Protein AF-A0A0F9FGI3-F1 (afdb_monomer_lite)

Radius of gyration: 14.67 Å; chains: 1; bounding box: 50×25×39 Å

Foldseek 3Di:
DDPPPPPFPPDDAFAKWKFFQDFDPDADPPPRDRQRPPPPRDIFIKGFHAKDQWFQRPPPRDIDGHPAIWTWIATPPPRDIGIGGSVRTHHPPDPPPDDD

Sequence (100 aa):
MIIPEDLIPTIEIGKKYLWKSSPIELLCPTCRVNEGNSMGDFTFECIVLSPTKDFICNSCNVKRSSPEGWYNVRALDNGELGSVPYTQLEPLSKEIEEEI

Structure (mmCIF, N/CA/C/O backbone):
data_AF-A0A0F9FGI3-F1
#
_entry.id   AF-A0A0F9FGI3-F1
#
loop_
_atom_site.group_PDB
_atom_site.id
_atom_site.type_symbol
_atom_site.label_atom_id
_atom_site.label_alt_id
_atom_site.label_comp_id
_atom_site.label_asym_id
_atom_site.label_entity_id
_atom_site.label_seq_id
_atom_site.pdbx_PDB_ins_code
_atom_site.Cartn_x
_atom_site.Cartn_y
_atom_site.Cartn_z
_atom_site.occupancy
_atom_site.B_iso_or_equiv
_atom_site.auth_seq_id
_atom_site.auth_comp_id
_atom_site.auth_asym_id
_atom_site.auth_atom_id
_atom_site.pdbx_PDB_model_num
ATOM 1 N N . MET A 1 1 ? 24.242 2.057 9.628 1.00 36.09 1 MET A N 1
ATOM 2 C CA . MET A 1 1 ? 23.510 3.211 9.067 1.00 36.09 1 MET A CA 1
ATOM 3 C C . MET A 1 1 ? 22.048 2.987 9.375 1.00 36.09 1 MET A C 1
ATOM 5 O O . MET A 1 1 ? 21.505 1.989 8.924 1.00 36.09 1 MET A O 1
ATOM 9 N N . ILE A 1 2 ? 21.477 3.824 10.235 1.00 38.78 2 ILE A N 1
ATOM 10 C CA . ILE A 1 2 ? 20.065 3.772 10.612 1.00 38.78 2 ILE A CA 1
ATOM 11 C C . ILE A 1 2 ? 19.343 4.570 9.529 1.00 38.78 2 ILE A C 1
ATOM 13 O O . ILE A 1 2 ? 19.611 5.758 9.371 1.00 38.78 2 ILE A O 1
ATOM 17 N N . ILE A 1 3 ? 18.534 3.899 8.712 1.00 43.16 3 ILE A N 1
ATOM 18 C CA . ILE A 1 3 ? 17.593 4.591 7.830 1.00 43.16 3 ILE A CA 1
ATOM 19 C C . ILE A 1 3 ? 16.598 5.263 8.786 1.00 43.16 3 ILE A C 1
ATOM 21 O O . ILE A 1 3 ? 16.058 4.540 9.624 1.00 43.16 3 ILE A O 1
ATOM 25 N N . PRO A 1 4 ? 16.415 6.595 8.758 1.00 41.25 4 PRO A N 1
ATOM 26 C CA . PRO A 1 4 ? 15.460 7.247 9.646 1.00 41.25 4 PRO A CA 1
ATOM 27 C C . PRO A 1 4 ? 14.084 6.599 9.459 1.00 41.25 4 PRO A C 1
ATOM 29 O O . PRO A 1 4 ? 13.615 6.458 8.331 1.00 41.25 4 PRO A O 1
ATOM 32 N N . GLU A 1 5 ? 13.476 6.168 10.565 1.00 51.66 5 GLU A N 1
ATOM 33 C CA . GLU A 1 5 ? 12.180 5.470 10.611 1.00 51.66 5 GLU A CA 1
ATOM 34 C C . GLU A 1 5 ? 10.992 6.357 10.171 1.00 51.66 5 GLU A C 1
ATOM 36 O O . GLU A 1 5 ? 9.879 5.863 10.039 1.00 51.66 5 GLU A O 1
ATOM 41 N N . ASP A 1 6 ? 11.232 7.634 9.851 1.00 52.91 6 ASP A N 1
ATOM 42 C CA . ASP A 1 6 ? 10.220 8.656 9.548 1.00 52.91 6 ASP A CA 1
ATOM 43 C C . ASP A 1 6 ? 10.206 9.092 8.068 1.00 52.91 6 ASP A C 1
ATOM 45 O O . ASP A 1 6 ? 10.390 10.264 7.740 1.00 52.91 6 ASP A O 1
ATOM 49 N N . LEU A 1 7 ? 9.994 8.160 7.137 1.00 46.91 7 LEU A N 1
ATOM 50 C CA . LEU A 1 7 ? 9.638 8.503 5.742 1.00 46.91 7 LEU A CA 1
ATOM 51 C C . LEU A 1 7 ? 8.183 8.176 5.390 1.00 46.91 7 LEU A C 1
ATOM 53 O O . LEU A 1 7 ? 7.691 8.605 4.347 1.00 46.91 7 LEU A O 1
ATOM 57 N N . ILE A 1 8 ? 7.490 7.443 6.260 1.00 51.94 8 ILE A N 1
ATOM 58 C CA . ILE A 1 8 ? 6.118 6.993 6.050 1.00 51.94 8 ILE A CA 1
ATOM 59 C C . ILE A 1 8 ? 5.300 7.492 7.248 1.00 51.94 8 ILE A C 1
ATOM 61 O O . ILE A 1 8 ? 5.666 7.164 8.376 1.00 51.94 8 ILE A O 1
ATOM 65 N N . PRO A 1 9 ? 4.224 8.281 7.060 1.00 60.09 9 PRO A N 1
ATOM 66 C CA . PRO A 1 9 ? 3.317 8.603 8.155 1.00 60.09 9 PRO A CA 1
ATOM 67 C C . PRO A 1 9 ? 2.818 7.306 8.794 1.00 60.09 9 PRO A C 1
ATOM 69 O O . PRO A 1 9 ? 2.537 6.341 8.086 1.00 60.09 9 PRO A O 1
ATOM 72 N N . THR A 1 10 ? 2.709 7.264 10.121 1.00 65.94 10 THR A N 1
ATOM 73 C CA . THR A 1 10 ? 2.223 6.074 10.829 1.00 65.94 10 THR A CA 1
ATOM 74 C C . THR A 1 10 ? 0.774 5.791 10.433 1.00 65.94 10 THR A C 1
ATOM 76 O O . THR A 1 10 ? -0.163 6.365 10.981 1.00 65.94 10 THR A O 1
ATOM 79 N N . ILE A 1 11 ? 0.592 4.916 9.446 1.00 74.75 11 ILE A N 1
ATOM 80 C CA . ILE A 1 11 ? -0.711 4.395 9.042 1.00 74.75 11 ILE A CA 1
ATOM 81 C C . ILE A 1 11 ? -1.118 3.308 10.039 1.00 74.75 11 ILE A C 1
ATOM 83 O O . ILE A 1 11 ? -0.352 2.385 10.327 1.00 74.75 11 ILE A O 1
ATOM 87 N N . GLU A 1 12 ? -2.334 3.409 10.564 1.00 81.56 12 GLU A N 1
ATOM 88 C CA . GLU A 1 12 ? -2.885 2.444 11.505 1.00 81.56 12 GLU A CA 1
ATOM 89 C C . GLU A 1 12 ? -3.361 1.186 10.768 1.00 81.56 12 GLU A C 1
ATOM 91 O O . GLU A 1 12 ? -4.277 1.213 9.942 1.00 81.56 12 GLU A O 1
ATOM 96 N N . ILE A 1 13 ? -2.757 0.046 11.099 1.00 85.38 13 ILE A N 1
ATOM 97 C CA . ILE A 1 13 ? -3.190 -1.256 10.588 1.00 85.38 13 ILE A CA 1
ATOM 98 C C . ILE A 1 13 ? -4.603 -1.567 11.105 1.00 85.38 13 ILE A C 1
ATOM 100 O O . ILE A 1 13 ? -4.902 -1.421 12.288 1.00 85.38 13 ILE A O 1
ATOM 104 N N . GLY A 1 14 ? -5.471 -2.036 10.213 1.00 84.25 14 GLY A N 1
ATOM 105 C CA . GLY A 1 14 ? -6.864 -2.382 10.484 1.00 84.25 14 GLY A CA 1
ATOM 106 C C . GLY A 1 14 ? -7.841 -1.215 10.336 1.00 84.25 14 GLY A C 1
ATOM 107 O O . GLY A 1 14 ? -9.049 -1.438 10.427 1.00 84.25 14 GLY A O 1
ATOM 108 N N . LYS A 1 15 ? -7.362 0.009 10.079 1.00 87.25 15 LYS A N 1
ATOM 109 C CA . LYS A 1 15 ? -8.218 1.176 9.824 1.00 87.25 15 LYS A CA 1
ATOM 110 C C . LYS A 1 15 ? -8.568 1.319 8.346 1.00 87.25 15 LYS A C 1
ATOM 112 O O . LYS A 1 15 ? -7.880 0.794 7.468 1.00 87.25 15 LYS A O 1
ATOM 117 N N . LYS A 1 16 ? -9.673 2.029 8.103 1.00 89.81 16 LYS A N 1
ATOM 118 C CA . LYS A 1 16 ? -10.148 2.376 6.766 1.00 89.81 16 LYS A CA 1
ATOM 119 C C . LYS A 1 16 ? -9.432 3.627 6.260 1.00 89.81 16 LYS A C 1
ATOM 121 O O . LYS A 1 16 ? -9.294 4.602 6.995 1.00 89.81 16 LYS A O 1
ATOM 126 N N . TYR A 1 17 ? -9.038 3.594 5.000 1.00 89.88 17 TYR A N 1
ATOM 127 C CA . TYR A 1 17 ? -8.389 4.681 4.282 1.00 89.88 17 TYR A CA 1
ATOM 128 C C . TYR A 1 17 ? -9.005 4.810 2.894 1.00 89.88 17 TYR A C 1
ATOM 130 O O . TYR A 1 17 ? -9.532 3.841 2.343 1.00 89.88 17 TYR A O 1
ATOM 138 N N . LEU A 1 18 ? -8.904 6.001 2.321 1.00 89.62 18 LEU A N 1
ATOM 139 C CA . LEU A 1 18 ? -9.197 6.236 0.921 1.00 89.62 18 LEU A CA 1
ATOM 140 C C . LEU A 1 18 ? -7.893 6.099 0.148 1.00 89.62 18 LEU A C 1
ATOM 142 O O . LEU A 1 18 ? -6.958 6.871 0.354 1.00 89.62 18 LEU A O 1
ATOM 146 N N . TRP A 1 19 ? -7.826 5.118 -0.741 1.00 88.31 19 TRP A N 1
ATOM 147 C CA . TRP A 1 19 ? -6.771 5.091 -1.732 1.00 88.31 19 TRP A CA 1
ATOM 148 C C . TRP A 1 19 ? -7.151 6.015 -2.885 1.00 88.31 19 TRP A C 1
ATOM 150 O O . TRP A 1 19 ? -8.253 5.910 -3.431 1.00 88.31 19 TRP A O 1
ATOM 160 N N . LYS A 1 20 ? -6.239 6.910 -3.261 1.00 84.94 20 LYS A N 1
ATOM 161 C CA . LYS A 1 20 ? -6.364 7.746 -4.453 1.00 84.94 20 LYS A CA 1
ATOM 162 C C . LYS A 1 20 ? -5.230 7.443 -5.411 1.00 84.94 20 LYS A C 1
ATOM 164 O O . LYS A 1 20 ? -4.061 7.648 -5.082 1.00 84.94 20 LYS A O 1
ATOM 169 N N . SER A 1 21 ? -5.576 6.986 -6.608 1.00 81.00 21 SER A N 1
ATOM 170 C CA . SER A 1 21 ? -4.594 6.815 -7.666 1.00 81.00 21 SER A CA 1
ATOM 171 C C . SER A 1 21 ? -3.955 8.165 -7.988 1.00 81.00 21 SER A C 1
ATOM 173 O O . SER A 1 21 ? -4.633 9.178 -8.136 1.00 81.00 21 SER A O 1
ATOM 175 N N . SER A 1 22 ? -2.631 8.181 -8.056 1.00 74.38 22 SER A N 1
ATOM 176 C CA . SER A 1 22 ? -1.850 9.343 -8.461 1.00 74.38 22 SER A CA 1
ATOM 177 C C . SER A 1 22 ? -0.618 8.852 -9.214 1.00 74.38 22 SER A C 1
ATOM 179 O O . SER A 1 22 ? -0.024 7.862 -8.781 1.00 74.38 22 SER A O 1
ATOM 181 N N . PRO A 1 23 ? -0.192 9.506 -10.306 1.00 69.94 23 PRO A N 1
ATOM 182 C CA . PRO A 1 23 ? 1.005 9.105 -11.027 1.00 69.94 23 PRO A CA 1
ATOM 183 C C . PRO A 1 23 ? 2.217 8.996 -10.092 1.00 69.94 23 PRO A C 1
ATOM 185 O O . PRO A 1 23 ? 2.688 9.993 -9.551 1.00 69.94 23 PRO A O 1
ATOM 188 N N . ILE A 1 24 ? 2.744 7.782 -9.930 1.00 71.62 24 ILE A N 1
ATOM 189 C CA . ILE A 1 24 ? 4.081 7.555 -9.371 1.00 71.62 24 ILE A CA 1
ATOM 190 C C . ILE A 1 24 ? 5.048 7.213 -10.500 1.00 71.62 24 ILE A C 1
ATOM 192 O O . ILE A 1 24 ? 4.683 6.573 -11.486 1.00 71.62 24 ILE A O 1
ATOM 196 N N . GLU A 1 25 ? 6.303 7.628 -10.371 1.00 72.94 25 GLU A N 1
ATOM 197 C CA . GLU A 1 25 ? 7.360 7.292 -11.330 1.00 72.94 25 GLU A CA 1
ATOM 198 C C . GLU A 1 25 ? 7.948 5.899 -11.038 1.00 72.94 25 GLU A C 1
ATOM 200 O O . GLU A 1 25 ? 9.162 5.718 -10.959 1.00 72.94 25 GLU A O 1
ATOM 205 N N . LEU A 1 26 ? 7.085 4.888 -10.870 1.00 77.00 26 LEU A N 1
ATOM 206 C CA . LEU A 1 26 ? 7.504 3.505 -10.646 1.00 77.00 26 LEU A CA 1
ATOM 207 C C . LEU A 1 26 ? 7.239 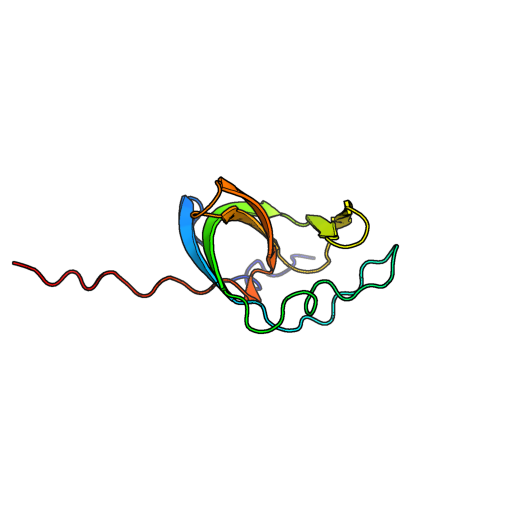2.651 -11.882 1.00 77.00 26 LEU A C 1
ATOM 209 O O . LEU A 1 26 ? 6.104 2.287 -12.196 1.00 77.00 26 LEU A O 1
ATOM 213 N N . LEU A 1 27 ? 8.320 2.286 -12.566 1.00 78.75 27 LEU A N 1
ATOM 214 C CA . LEU A 1 27 ? 8.274 1.339 -13.672 1.00 78.75 27 LEU A CA 1
ATOM 215 C C . LEU A 1 27 ? 8.459 -0.084 -13.151 1.00 78.75 27 LEU A C 1
ATOM 217 O O . LEU A 1 27 ? 9.435 -0.386 -12.460 1.00 78.75 27 LEU A O 1
ATOM 221 N N . CYS A 1 28 ? 7.575 -0.994 -13.556 1.00 80.88 28 CYS A N 1
ATOM 222 C CA . CYS A 1 28 ? 7.798 -2.414 -13.345 1.00 80.88 28 CYS A CA 1
ATOM 223 C C . CYS A 1 28 ? 9.110 -2.824 -14.041 1.00 80.88 28 CYS A C 1
ATOM 225 O O . CYS A 1 28 ? 9.230 -2.680 -15.260 1.00 80.88 28 CYS A O 1
ATOM 227 N N . PRO A 1 29 ? 10.091 -3.414 -13.337 1.00 82.00 29 PRO A N 1
ATOM 228 C CA . PRO A 1 29 ? 11.383 -3.759 -13.935 1.00 82.00 29 PRO A CA 1
ATOM 229 C C . PRO A 1 29 ? 11.285 -4.862 -15.003 1.00 82.00 29 PRO A C 1
ATOM 231 O O . PRO A 1 29 ? 12.259 -5.148 -15.692 1.00 82.00 29 PRO A O 1
ATOM 234 N N . THR A 1 30 ? 10.127 -5.517 -15.131 1.00 85.31 30 THR A N 1
ATOM 235 C CA . THR A 1 30 ? 9.899 -6.631 -16.064 1.00 85.31 30 THR A CA 1
ATOM 236 C C . THR A 1 30 ? 9.210 -6.188 -17.341 1.00 85.31 30 THR A C 1
ATOM 238 O O . THR A 1 30 ? 9.768 -6.365 -18.417 1.00 85.31 30 THR A O 1
ATOM 241 N N . CYS A 1 31 ? 8.014 -5.609 -17.238 1.00 85.50 31 CYS A N 1
ATOM 242 C CA . CYS A 1 31 ? 7.251 -5.172 -18.408 1.00 85.50 31 CYS A CA 1
ATOM 243 C C . CYS A 1 31 ? 7.435 -3.683 -18.726 1.00 85.50 31 CYS A C 1
ATOM 245 O O . CYS A 1 31 ? 6.931 -3.226 -19.746 1.00 85.50 31 CYS A O 1
ATOM 247 N N . ARG A 1 32 ? 8.156 -2.931 -17.880 1.00 83.56 32 ARG A N 1
ATOM 248 C CA . ARG A 1 32 ? 8.385 -1.478 -17.994 1.00 83.56 32 ARG A CA 1
ATOM 249 C C . ARG A 1 32 ? 7.109 -0.632 -18.005 1.00 83.56 32 ARG A C 1
ATOM 251 O O . ARG A 1 32 ? 7.171 0.545 -18.342 1.00 83.56 32 ARG A O 1
ATOM 258 N N . VAL A 1 33 ? 5.975 -1.213 -17.613 1.00 82.56 33 VAL A N 1
ATOM 259 C CA . VAL A 1 33 ? 4.722 -0.479 -17.415 1.00 82.56 33 VAL A CA 1
ATOM 260 C C . VAL A 1 33 ? 4.840 0.386 -16.166 1.00 82.56 33 VAL A C 1
ATOM 262 O O . VAL A 1 33 ? 5.455 -0.021 -15.180 1.00 82.56 33 VAL A O 1
ATOM 265 N N . ASN A 1 34 ? 4.286 1.595 -16.242 1.00 75.44 34 ASN A N 1
ATOM 266 C CA . ASN A 1 34 ? 4.186 2.488 -15.101 1.00 75.44 34 ASN A CA 1
ATOM 267 C C . ASN A 1 34 ? 3.015 2.044 -14.212 1.00 75.44 34 ASN A C 1
ATOM 269 O O . ASN A 1 34 ? 1.853 2.126 -14.613 1.00 75.44 34 ASN A O 1
ATOM 273 N N . GLU A 1 35 ? 3.334 1.592 -13.005 1.00 71.12 35 GLU A N 1
ATOM 274 C CA . GLU A 1 35 ? 2.354 1.083 -12.042 1.00 71.12 35 GLU A CA 1
ATOM 275 C C . GLU A 1 35 ? 1.592 2.196 -11.319 1.00 71.12 35 GLU A C 1
ATOM 277 O O . GLU A 1 35 ? 0.536 1.948 -10.749 1.00 71.12 35 GLU A O 1
ATOM 282 N N . GLY A 1 36 ? 2.080 3.432 -11.394 1.00 57.88 36 GLY A N 1
ATOM 283 C CA . GLY A 1 36 ? 1.425 4.601 -10.827 1.00 57.88 36 GLY A CA 1
ATOM 284 C C . GLY A 1 36 ? 0.355 5.245 -11.684 1.00 57.88 36 GLY A C 1
ATOM 285 O O . GLY A 1 36 ? -0.360 6.104 -11.192 1.00 57.88 36 GLY A O 1
ATOM 286 N N . ASN A 1 37 ? 0.261 4.883 -12.962 1.00 52.28 37 ASN A N 1
ATOM 287 C CA . ASN A 1 37 ? -0.540 5.628 -13.939 1.00 52.28 37 ASN A CA 1
ATOM 288 C C . ASN A 1 37 ? -1.571 4.750 -14.664 1.00 52.28 37 ASN A C 1
ATOM 290 O O . ASN A 1 37 ? -2.104 5.126 -15.704 1.00 52.28 37 ASN A O 1
ATOM 294 N N . SER A 1 38 ? -1.824 3.538 -14.170 1.00 53.31 38 SER A N 1
ATOM 295 C CA . SER A 1 38 ? -2.651 2.578 -14.902 1.00 53.31 38 SER A CA 1
ATOM 296 C C . SER A 1 38 ? -4.160 2.822 -14.772 1.00 5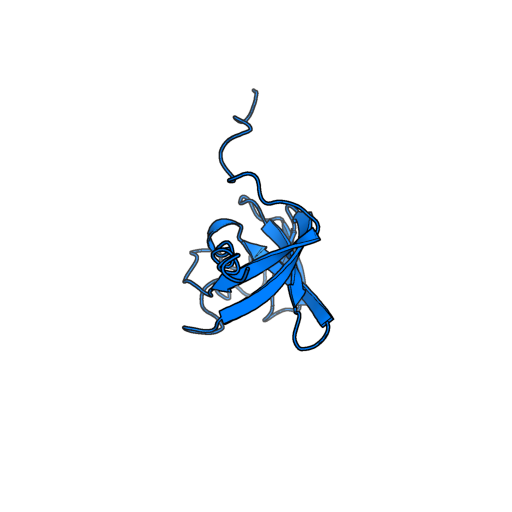3.31 38 SER A C 1
ATOM 298 O O . SER A 1 38 ? -4.902 2.260 -15.574 1.00 53.31 38 SER A O 1
ATOM 300 N N . MET A 1 39 ? -4.632 3.669 -13.839 1.00 56.62 39 MET A N 1
ATOM 301 C CA . MET A 1 39 ? -6.076 3.826 -13.570 1.00 56.62 39 MET A CA 1
ATOM 302 C C . MET A 1 39 ? -6.645 5.263 -13.534 1.00 56.62 39 MET A C 1
ATOM 304 O O . MET A 1 39 ? -7.820 5.421 -13.217 1.00 56.62 39 MET A O 1
ATOM 308 N N . GLY A 1 40 ? -5.903 6.307 -13.926 1.00 62.62 40 GLY A N 1
ATOM 309 C CA . GLY A 1 40 ? -6.441 7.685 -13.948 1.00 62.62 40 GLY A CA 1
ATOM 310 C C . GLY A 1 40 ? -6.884 8.186 -12.562 1.00 62.62 40 GLY A C 1
ATOM 311 O O . GLY A 1 40 ? -6.298 7.779 -11.568 1.00 62.62 40 GLY A O 1
ATOM 312 N N . ASP A 1 41 ? -7.923 9.030 -12.478 1.00 67.25 41 ASP A N 1
ATOM 313 C CA . ASP A 1 41 ? -8.476 9.577 -11.215 1.00 67.25 41 ASP A CA 1
ATOM 314 C C . ASP A 1 41 ? -9.329 8.552 -10.427 1.00 67.25 41 ASP A C 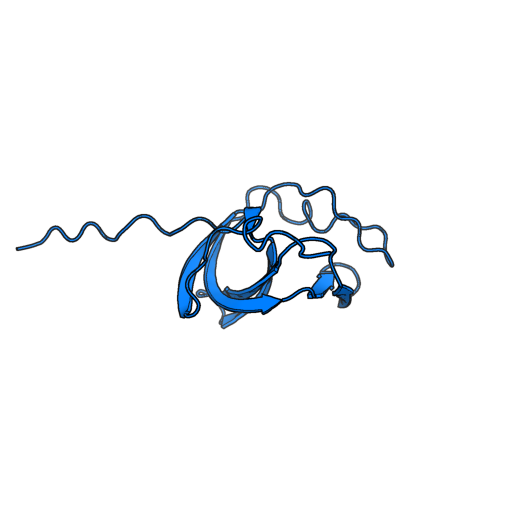1
ATOM 316 O O . ASP A 1 41 ? -10.414 8.859 -9.925 1.00 67.25 41 ASP A O 1
ATOM 320 N N . PHE A 1 42 ? -8.886 7.295 -10.350 1.00 78.62 42 PHE A N 1
ATOM 321 C CA . PHE A 1 42 ? -9.604 6.241 -9.634 1.00 78.62 42 PHE A CA 1
ATOM 322 C C . PHE A 1 42 ? -9.339 6.314 -8.126 1.00 78.62 42 PHE A C 1
ATOM 324 O O . PHE A 1 42 ? -8.202 6.495 -7.682 1.00 78.62 42 PHE A O 1
ATOM 331 N N . THR A 1 43 ? -10.387 6.140 -7.322 1.00 85.69 43 THR A N 1
ATOM 332 C CA . THR A 1 43 ? -10.295 6.090 -5.861 1.00 85.69 43 THR A CA 1
ATOM 333 C C . THR A 1 43 ? -11.125 4.927 -5.330 1.00 85.69 43 THR A C 1
ATOM 335 O O . THR A 1 43 ? -12.159 4.585 -5.904 1.00 85.69 43 THR A O 1
ATOM 338 N N . PHE A 1 44 ? -10.674 4.298 -4.244 1.00 87.19 44 PHE A N 1
ATOM 339 C CA . PHE A 1 44 ? -11.458 3.274 -3.553 1.00 87.19 44 PHE A CA 1
ATOM 340 C C . PHE A 1 44 ? -11.161 3.248 -2.055 1.00 87.19 44 PHE A C 1
ATOM 342 O O . PHE A 1 44 ? -10.065 3.590 -1.605 1.00 87.19 44 PHE A O 1
ATOM 349 N N . GLU A 1 45 ? -12.149 2.833 -1.268 1.00 91.38 45 GLU A N 1
ATOM 350 C CA . GLU A 1 45 ? -11.989 2.658 0.172 1.00 91.38 45 GLU A CA 1
ATOM 351 C C . GLU A 1 45 ? -11.353 1.305 0.486 1.00 91.38 45 GLU A C 1
ATOM 353 O O . GLU A 1 45 ? -11.745 0.261 -0.045 1.00 91.38 45 GLU A O 1
ATOM 358 N N . CYS A 1 46 ? -10.383 1.302 1.392 1.00 90.19 46 CYS A N 1
ATOM 359 C CA . CYS A 1 46 ? -9.611 0.114 1.706 1.00 90.19 46 CYS A CA 1
ATOM 360 C C . CYS A 1 46 ? -9.272 0.016 3.192 1.00 90.19 46 CYS A C 1
ATOM 362 O O . CYS A 1 46 ? -9.258 1.010 3.914 1.00 90.19 46 CYS A O 1
ATOM 364 N N . ILE A 1 47 ? -8.992 -1.199 3.659 1.00 91.75 47 ILE A N 1
ATOM 365 C CA . ILE A 1 47 ? -8.432 -1.447 4.989 1.00 91.75 47 ILE A CA 1
ATOM 366 C C . ILE A 1 47 ? -6.955 -1.767 4.839 1.00 91.75 47 ILE A C 1
ATOM 368 O O . ILE A 1 47 ? -6.600 -2.684 4.098 1.00 91.75 47 ILE A O 1
ATOM 372 N N . VAL A 1 48 ? -6.108 -1.072 5.592 1.00 89.50 48 VAL A N 1
ATOM 373 C CA . VAL A 1 48 ? -4.669 -1.351 5.634 1.00 89.50 48 VAL A CA 1
ATOM 374 C C . VAL A 1 48 ? -4.412 -2.592 6.482 1.00 89.50 48 VAL A C 1
ATOM 376 O O . VAL A 1 48 ? -4.849 -2.671 7.624 1.00 89.50 48 VAL A O 1
ATOM 379 N N . LEU A 1 49 ? -3.710 -3.578 5.933 1.00 89.56 49 LEU A N 1
ATOM 380 C CA . LEU A 1 49 ? -3.464 -4.869 6.580 1.00 89.56 49 LEU A CA 1
ATOM 381 C C . LEU A 1 49 ? -2.050 -4.990 7.142 1.00 89.56 49 LEU A C 1
ATOM 383 O O . LEU A 1 49 ? -1.860 -5.529 8.228 1.00 89.56 49 LEU A O 1
ATOM 387 N N . SER A 1 50 ? -1.046 -4.543 6.391 1.00 86.00 50 SER A N 1
ATOM 388 C CA . SER A 1 50 ? 0.352 -4.603 6.818 1.00 86.00 50 SER A CA 1
ATOM 389 C C . SER A 1 50 ? 1.245 -3.748 5.924 1.00 86.00 50 SER A C 1
ATOM 391 O O . SER A 1 50 ? 0.959 -3.615 4.731 1.00 86.00 50 SER A O 1
ATOM 393 N N . PRO A 1 51 ? 2.344 -3.187 6.456 1.00 85.50 51 PRO A N 1
ATOM 394 C CA . PRO A 1 51 ? 3.390 -2.624 5.619 1.00 85.50 51 PRO A CA 1
ATOM 395 C C . PRO A 1 51 ? 4.057 -3.737 4.804 1.00 85.50 51 PRO A C 1
ATOM 397 O O . PRO A 1 51 ? 4.198 -4.878 5.250 1.00 85.50 51 PRO A O 1
ATOM 400 N N . THR A 1 52 ? 4.499 -3.398 3.605 1.00 84.19 52 THR A N 1
ATOM 401 C CA . THR A 1 52 ? 5.187 -4.301 2.690 1.00 84.19 52 THR A CA 1
ATOM 402 C C . THR A 1 52 ? 6.230 -3.526 1.899 1.00 84.19 52 THR A C 1
ATOM 404 O O . THR A 1 52 ? 6.086 -2.335 1.634 1.00 84.19 52 THR A O 1
ATOM 407 N N . LYS A 1 53 ? 7.309 -4.211 1.527 1.00 81.62 53 LYS A N 1
ATOM 408 C CA . LYS A 1 53 ? 8.250 -3.714 0.516 1.00 81.62 53 LYS A CA 1
ATOM 409 C C . LYS A 1 53 ? 7.929 -4.268 -0.858 1.00 81.62 53 LYS A C 1
ATOM 411 O O . LYS A 1 53 ? 8.660 -3.988 -1.790 1.00 81.62 53 LYS A O 1
ATOM 416 N N . ASP A 1 54 ? 6.884 -5.074 -0.981 1.00 83.00 54 ASP A N 1
ATOM 417 C CA . ASP A 1 54 ? 6.517 -5.730 -2.220 1.00 83.00 54 ASP A CA 1
ATOM 418 C C . ASP A 1 54 ? 5.194 -5.194 -2.769 1.00 83.00 54 ASP A C 1
ATOM 420 O O . ASP A 1 54 ? 4.273 -4.916 -2.003 1.00 83.00 54 ASP A O 1
ATOM 424 N N . PHE A 1 55 ? 5.089 -5.141 -4.093 1.00 81.56 55 PHE A N 1
ATOM 425 C CA . PHE A 1 55 ? 3.865 -4.897 -4.848 1.00 81.56 55 PHE A CA 1
ATOM 426 C C . PHE A 1 55 ? 3.707 -5.948 -5.954 1.00 81.56 55 PHE A C 1
ATOM 428 O O . PHE A 1 55 ? 4.664 -6.638 -6.325 1.00 81.56 55 PHE A O 1
ATOM 435 N N . ILE A 1 56 ? 2.497 -6.088 -6.488 1.00 80.75 56 ILE A N 1
ATOM 436 C CA . ILE A 1 56 ? 2.219 -6.922 -7.661 1.00 80.75 56 ILE A CA 1
ATOM 437 C C . ILE A 1 56 ? 1.967 -5.985 -8.834 1.00 80.75 56 ILE A C 1
ATOM 439 O O . ILE A 1 56 ? 1.129 -5.098 -8.744 1.00 80.75 56 ILE A O 1
ATOM 443 N N . CYS A 1 57 ? 2.716 -6.171 -9.919 1.00 79.50 57 CYS A N 1
ATOM 444 C CA . CYS A 1 57 ? 2.500 -5.406 -11.140 1.00 79.50 57 CYS A CA 1
ATOM 445 C C . CYS A 1 57 ? 1.174 -5.820 -11.793 1.00 79.50 57 CYS A C 1
ATOM 447 O O . CYS A 1 57 ? 1.029 -6.989 -12.145 1.00 79.50 57 CYS A O 1
ATOM 449 N N . ASN A 1 58 ? 0.253 -4.887 -12.030 1.00 74.88 58 ASN A N 1
ATOM 450 C CA . ASN A 1 58 ? -1.066 -5.186 -12.611 1.00 74.88 58 ASN A CA 1
ATOM 451 C C . ASN A 1 58 ? -0.985 -5.643 -14.077 1.00 74.88 58 ASN A C 1
ATOM 453 O O . ASN A 1 58 ? -1.872 -6.326 -14.579 1.00 74.88 58 ASN A O 1
ATOM 457 N N . SER A 1 59 ? 0.086 -5.269 -14.784 1.00 81.38 59 SER A N 1
ATOM 458 C CA . SER A 1 59 ? 0.268 -5.627 -16.193 1.00 81.38 59 SER A CA 1
ATOM 459 C C . SER A 1 59 ? 0.866 -7.022 -16.391 1.00 81.38 59 SER A C 1
ATOM 461 O O . SER A 1 59 ? 0.415 -7.763 -17.262 1.00 81.38 59 SER A O 1
ATOM 463 N N . CYS A 1 60 ? 1.890 -7.391 -15.614 1.00 85.00 60 CYS A N 1
ATOM 464 C CA . CYS A 1 60 ? 2.571 -8.682 -15.766 1.00 85.00 60 CYS A CA 1
ATOM 465 C C . CYS A 1 60 ? 2.287 -9.681 -14.639 1.00 85.00 60 CYS A C 1
ATOM 467 O O . CYS A 1 60 ? 2.785 -10.803 -14.700 1.00 85.00 60 CYS A O 1
ATOM 469 N N . ASN A 1 61 ? 1.503 -9.296 -13.628 1.00 82.50 61 ASN A N 1
ATOM 470 C CA . ASN A 1 61 ? 1.156 -10.094 -12.447 1.00 82.50 61 ASN A CA 1
ATOM 471 C C . ASN A 1 61 ? 2.363 -10.653 -11.685 1.00 82.50 61 ASN A C 1
ATOM 473 O O . ASN A 1 61 ? 2.258 -11.648 -10.967 1.00 82.50 61 ASN A O 1
ATOM 477 N N . VAL A 1 62 ? 3.531 -10.017 -11.821 1.00 84.56 62 VAL A N 1
ATOM 478 C CA . VAL A 1 62 ? 4.727 -10.448 -11.105 1.00 84.56 62 VAL A CA 1
ATOM 479 C C . VAL A 1 62 ? 4.914 -9.624 -9.840 1.00 84.56 62 VAL A C 1
ATOM 481 O O . VAL A 1 62 ? 4.899 -8.393 -9.873 1.00 84.56 62 VAL A O 1
ATOM 484 N N . LYS A 1 63 ? 5.155 -10.327 -8.730 1.00 84.19 63 LYS A N 1
ATOM 485 C CA . LYS A 1 63 ? 5.544 -9.735 -7.452 1.00 84.19 63 LYS A CA 1
ATOM 486 C C . LYS A 1 63 ? 6.941 -9.108 -7.541 1.00 84.19 63 LYS A C 1
ATOM 488 O O . LYS A 1 63 ? 7.890 -9.718 -8.056 1.00 84.19 63 LYS A O 1
ATOM 493 N N . ARG A 1 64 ? 7.077 -7.886 -7.037 1.00 83.06 64 ARG A N 1
ATOM 494 C CA . ARG A 1 64 ? 8.297 -7.076 -7.095 1.00 83.06 64 ARG A CA 1
ATOM 495 C C . ARG A 1 64 ? 8.509 -6.336 -5.795 1.00 83.06 64 ARG A C 1
ATOM 497 O O . ARG A 1 64 ? 7.545 -5.915 -5.178 1.00 83.06 64 ARG A O 1
ATOM 504 N N . SER A 1 65 ? 9.768 -6.153 -5.424 1.00 81.94 65 SER A N 1
ATOM 505 C CA . SER A 1 65 ? 10.120 -5.286 -4.308 1.00 81.94 65 SER A CA 1
ATOM 506 C C . SER A 1 65 ? 10.261 -3.843 -4.796 1.00 81.94 65 SER A C 1
ATOM 508 O O . SER A 1 65 ? 10.812 -3.595 -5.869 1.00 81.94 65 SER A O 1
ATOM 510 N N . SER A 1 66 ? 9.747 -2.904 -4.015 1.00 74.75 66 SER A N 1
ATOM 511 C CA . SER A 1 66 ? 9.805 -1.467 -4.223 1.00 74.75 66 SER A CA 1
ATOM 512 C C . SER A 1 66 ? 10.846 -0.838 -3.291 1.00 74.75 66 SER A C 1
ATOM 514 O O . SER A 1 66 ? 11.003 -1.292 -2.151 1.00 74.75 66 SER A O 1
ATOM 516 N N . PRO A 1 67 ? 11.569 0.200 -3.747 1.00 69.56 67 PRO A N 1
ATOM 517 C CA . PRO A 1 67 ? 12.397 1.022 -2.869 1.00 69.56 67 PRO A CA 1
ATOM 518 C C . PRO A 1 67 ? 11.566 1.911 -1.925 1.00 69.56 67 PRO A C 1
ATOM 520 O O . PRO A 1 67 ? 12.106 2.389 -0.929 1.00 69.56 67 PRO A O 1
ATOM 523 N N . GLU A 1 68 ? 10.279 2.122 -2.215 1.00 71.25 68 GLU A N 1
ATOM 524 C CA . GLU A 1 68 ? 9.358 2.928 -1.406 1.00 71.25 68 GLU A CA 1
ATOM 525 C C . GLU A 1 68 ? 8.531 2.067 -0.439 1.00 71.25 68 GLU A C 1
ATOM 527 O O . GLU A 1 68 ? 8.455 0.843 -0.566 1.00 71.25 68 GLU A O 1
ATOM 532 N N . GLY A 1 69 ? 7.888 2.712 0.538 1.00 78.25 69 GLY A N 1
ATOM 533 C CA . GLY A 1 69 ? 6.953 2.058 1.452 1.00 78.25 69 GLY A CA 1
ATOM 534 C C . GLY A 1 69 ? 5.630 1.705 0.774 1.00 78.25 69 GLY A C 1
ATOM 535 O O . GLY A 1 69 ? 5.003 2.544 0.134 1.00 78.25 69 GLY A O 1
ATOM 536 N N . TRP A 1 70 ? 5.179 0.466 0.916 1.00 85.31 70 TRP A N 1
ATOM 537 C CA . TRP A 1 70 ? 3.879 0.031 0.415 1.00 85.31 70 TRP A CA 1
ATOM 538 C C . TRP A 1 70 ? 3.055 -0.548 1.558 1.00 85.31 70 TRP A C 1
ATOM 540 O O . TRP A 1 70 ? 3.588 -0.966 2.588 1.00 85.31 70 TRP A O 1
ATOM 550 N N . 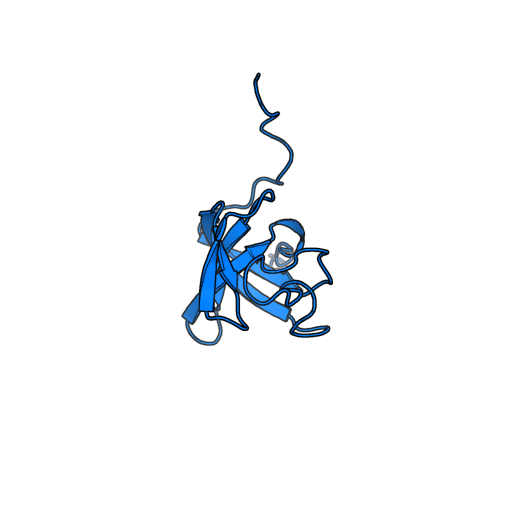TYR A 1 71 ? 1.744 -0.590 1.371 1.00 86.81 71 TYR A N 1
ATOM 551 C CA . TYR A 1 71 ? 0.816 -1.231 2.287 1.00 86.81 71 TYR A CA 1
ATOM 552 C C . TYR A 1 71 ? -0.010 -2.263 1.544 1.00 86.81 71 TYR A C 1
ATOM 554 O O . TYR A 1 71 ? -0.567 -1.987 0.483 1.00 86.81 71 TYR A O 1
ATOM 562 N N . ASN A 1 72 ? -0.108 -3.456 2.122 1.00 88.06 72 ASN A N 1
ATOM 563 C CA . ASN A 1 72 ? -1.130 -4.406 1.727 1.00 88.06 72 ASN A CA 1
ATOM 564 C C . ASN A 1 72 ? -2.468 -3.862 2.195 1.00 88.06 72 ASN A C 1
ATOM 566 O O . ASN A 1 72 ? -2.627 -3.530 3.372 1.00 88.06 72 ASN A O 1
ATOM 570 N N . VAL A 1 73 ? -3.420 -3.795 1.281 1.00 89.56 73 VAL A N 1
ATOM 571 C CA . VAL A 1 73 ? -4.765 -3.310 1.547 1.00 89.56 73 VAL A CA 1
ATOM 572 C C . VAL A 1 73 ? -5.788 -4.331 1.090 1.00 89.56 73 VAL A C 1
ATOM 574 O O . VAL A 1 73 ? -5.532 -5.143 0.202 1.00 89.56 73 VAL A O 1
ATOM 577 N N . ARG A 1 74 ? -6.961 -4.281 1.709 1.00 91.75 74 ARG A N 1
ATOM 578 C CA . ARG A 1 74 ? -8.150 -4.987 1.243 1.00 91.75 74 ARG A CA 1
ATOM 579 C C . ARG A 1 74 ? -9.190 -3.968 0.817 1.00 91.75 74 ARG A C 1
ATOM 581 O O . ARG A 1 74 ? -9.567 -3.136 1.645 1.00 91.75 74 ARG A O 1
ATOM 588 N N . ALA A 1 75 ? -9.644 -4.041 -0.425 1.00 89.12 75 ALA A N 1
ATOM 589 C CA . ALA A 1 75 ? -10.710 -3.182 -0.920 1.00 89.12 75 ALA A CA 1
ATOM 590 C C . ALA A 1 75 ? -12.035 -3.507 -0.204 1.00 89.12 75 ALA A C 1
ATOM 592 O O . ALA A 1 75 ? -12.320 -4.672 0.095 1.00 89.12 75 ALA A O 1
ATOM 593 N N . LEU A 1 76 ? -12.809 -2.482 0.160 1.00 88.12 76 LEU A N 1
ATOM 594 C CA . LEU A 1 76 ? -14.065 -2.661 0.903 1.00 88.12 76 LEU A CA 1
ATOM 595 C C . LEU A 1 76 ? -15.235 -3.119 0.027 1.00 88.12 76 LEU A C 1
ATOM 597 O O . LEU A 1 76 ? -16.176 -3.717 0.543 1.00 88.12 76 LEU A O 1
ATOM 601 N N . ASP A 1 77 ? -15.183 -2.838 -1.268 1.00 86.75 77 ASP A N 1
ATOM 602 C CA . ASP A 1 77 ? -16.238 -3.109 -2.242 1.00 86.75 77 ASP A CA 1
ATOM 603 C C . ASP A 1 77 ? -16.319 -4.589 -2.641 1.00 86.75 77 ASP A C 1
ATOM 605 O O . ASP A 1 77 ? -17.408 -5.161 -2.690 1.00 86.75 77 ASP A O 1
ATOM 609 N N . ASN A 1 78 ? -15.176 -5.222 -2.904 1.00 85.00 78 ASN A N 1
ATOM 610 C CA . ASN A 1 78 ? -15.095 -6.581 -3.439 1.00 85.00 78 ASN A CA 1
ATOM 611 C C . ASN A 1 78 ? -14.213 -7.524 -2.598 1.00 85.00 78 ASN A C 1
ATOM 613 O O . ASN A 1 78 ? -14.187 -8.730 -2.844 1.00 85.00 78 ASN A O 1
ATOM 617 N N . GLY A 1 79 ? -13.520 -7.001 -1.581 1.00 84.25 79 GLY A N 1
ATOM 618 C CA . GLY A 1 79 ? -12.650 -7.781 -0.703 1.00 84.25 79 GLY A CA 1
ATOM 619 C C . GLY A 1 79 ? -11.318 -8.201 -1.328 1.00 84.25 79 GLY A C 1
ATOM 620 O O . GLY A 1 79 ? -10.592 -8.979 -0.702 1.00 84.25 79 GLY A O 1
ATOM 621 N N . GLU A 1 80 ? -10.978 -7.714 -2.523 1.00 85.69 80 GLU A N 1
ATOM 622 C CA . GLU A 1 80 ? -9.717 -8.025 -3.189 1.00 85.69 80 GLU A CA 1
ATOM 623 C C . GLU A 1 80 ? -8.522 -7.473 -2.412 1.00 85.69 80 GLU A C 1
ATOM 625 O O . GLU A 1 80 ? -8.580 -6.430 -1.753 1.00 85.69 80 GLU A O 1
ATOM 630 N N . LEU A 1 81 ? -7.421 -8.220 -2.480 1.00 83.06 81 LEU A N 1
ATOM 631 C CA . LEU A 1 81 ? -6.155 -7.840 -1.874 1.00 83.06 81 LEU A CA 1
ATOM 632 C C . LEU A 1 81 ? -5.302 -7.116 -2.907 1.00 83.06 81 LEU A C 1
ATOM 634 O O . LEU A 1 81 ? -5.059 -7.633 -3.995 1.00 83.06 81 LEU A O 1
ATOM 638 N N . GLY A 1 82 ? -4.802 -5.950 -2.525 1.00 84.25 82 GLY A N 1
ATOM 639 C CA . GLY A 1 82 ? -3.880 -5.159 -3.324 1.00 84.25 82 GLY A CA 1
ATOM 640 C C . GLY A 1 82 ? -2.694 -4.689 -2.498 1.00 84.25 82 GLY A C 1
ATOM 641 O O . GLY A 1 82 ? -2.669 -4.806 -1.271 1.00 84.25 82 GLY A O 1
ATOM 642 N N . SER A 1 83 ? -1.710 -4.121 -3.179 1.00 85.81 83 SER A N 1
ATOM 643 C CA . SER A 1 83 ? -0.655 -3.343 -2.540 1.00 85.81 83 SER A CA 1
ATOM 644 C C . SER A 1 83 ? -0.738 -1.930 -3.088 1.00 85.81 83 SER A C 1
ATOM 646 O O . SER A 1 83 ? -0.858 -1.761 -4.299 1.00 85.81 83 SER A O 1
ATOM 648 N N . VAL A 1 84 ? -0.674 -0.929 -2.214 1.00 85.44 84 VAL A N 1
ATOM 649 C CA . VAL A 1 84 ? -0.702 0.483 -2.610 1.00 85.44 84 VAL A CA 1
ATOM 650 C C . VAL A 1 84 ? 0.465 1.257 -1.983 1.00 85.44 84 VAL A C 1
ATOM 652 O O . VAL A 1 84 ? 0.881 0.926 -0.867 1.00 85.44 84 VAL A O 1
ATOM 655 N N . PRO A 1 85 ? 1.013 2.276 -2.665 1.00 85.19 85 PRO A N 1
ATOM 656 C CA . PRO A 1 85 ? 2.009 3.181 -2.101 1.00 85.19 85 PRO A CA 1
ATOM 657 C C . PRO A 1 85 ? 1.445 3.949 -0.905 1.00 85.19 85 PRO A C 1
ATOM 659 O O . PRO A 1 85 ? 0.291 4.381 -0.917 1.00 85.19 85 PRO A O 1
ATOM 662 N N . TYR A 1 86 ? 2.279 4.201 0.104 1.00 80.38 86 TYR A N 1
ATOM 663 C CA . TYR A 1 86 ? 1.861 4.987 1.271 1.00 80.38 86 TYR A CA 1
ATOM 664 C C . TYR A 1 86 ? 1.423 6.418 0.924 1.00 80.38 86 TYR A C 1
ATOM 666 O O . TYR A 1 86 ? 0.559 6.977 1.590 1.00 80.38 86 TYR A O 1
ATOM 674 N N . THR A 1 87 ? 2.006 7.005 -0.124 1.00 82.56 87 THR A N 1
ATOM 675 C CA . THR A 1 87 ? 1.722 8.370 -0.595 1.00 82.56 87 THR A CA 1
ATOM 676 C C . THR A 1 87 ? 0.326 8.525 -1.195 1.00 82.56 87 THR A C 1
ATOM 678 O O . THR A 1 87 ? -0.121 9.647 -1.406 1.00 82.56 87 THR A O 1
ATOM 681 N N . GLN A 1 88 ? -0.358 7.413 -1.467 1.00 85.25 88 GLN A N 1
ATOM 682 C CA . GLN A 1 88 ? -1.688 7.368 -2.072 1.00 85.25 88 GLN A CA 1
ATOM 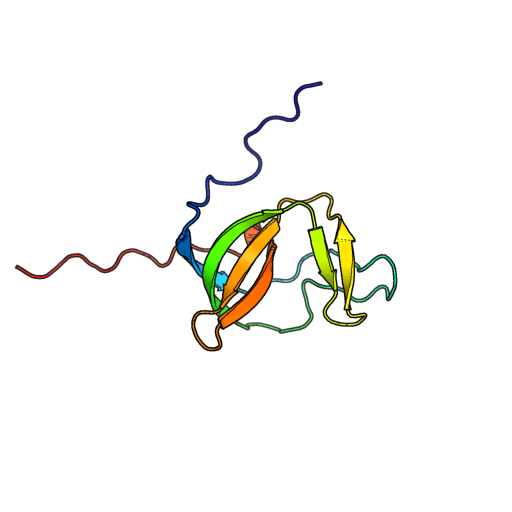683 C C . GLN A 1 88 ? -2.793 7.023 -1.066 1.00 85.25 88 GLN A C 1
ATOM 685 O O . GLN A 1 88 ? -3.949 6.875 -1.458 1.00 85.25 88 GLN A O 1
ATOM 690 N N . LEU A 1 89 ? -2.456 6.858 0.216 1.00 86.50 89 LEU A N 1
ATOM 691 C CA . LEU A 1 89 ? -3.419 6.588 1.277 1.00 86.50 89 LEU A CA 1
ATOM 692 C C . LEU A 1 89 ? -3.761 7.881 2.009 1.00 86.50 89 LEU A C 1
ATOM 694 O O . LEU A 1 89 ? -2.926 8.462 2.701 1.00 86.50 89 LEU A O 1
ATOM 698 N N . GLU A 1 90 ? -5.015 8.300 1.904 1.00 87.12 90 GLU A N 1
ATOM 699 C CA . GLU A 1 90 ? -5.561 9.389 2.700 1.00 87.12 90 GLU A CA 1
ATOM 700 C C . GLU A 1 90 ? -6.449 8.830 3.816 1.00 87.12 90 GLU A C 1
ATOM 702 O O . GLU A 1 90 ? -7.245 7.914 3.579 1.00 87.12 90 GLU A O 1
ATOM 707 N N . PRO A 1 91 ? -6.352 9.353 5.050 1.00 83.38 91 PRO A N 1
ATOM 708 C CA . PRO A 1 91 ? -7.328 9.020 6.072 1.00 83.38 91 PRO A CA 1
ATOM 709 C C . PRO A 1 91 ? -8.709 9.459 5.584 1.00 83.38 91 PRO A C 1
ATOM 711 O O . PRO A 1 91 ? -8.892 10.600 5.153 1.00 83.38 91 PRO A O 1
ATOM 714 N N . LEU A 1 92 ? -9.692 8.562 5.675 1.00 79.62 92 LEU A N 1
ATOM 715 C CA . LEU A 1 92 ? -11.089 8.965 5.564 1.00 79.62 92 LEU A CA 1
ATOM 716 C C . LEU A 1 92 ? -11.322 9.941 6.715 1.00 79.62 92 LEU A C 1
ATOM 718 O O . LEU A 1 92 ? -11.229 9.562 7.884 1.00 79.62 92 LEU A O 1
ATOM 722 N N . SER A 1 93 ? -11.475 11.225 6.384 1.00 56.88 93 SER A N 1
ATOM 723 C CA . SER A 1 93 ? -11.684 12.261 7.390 1.00 56.88 93 SER A CA 1
ATOM 724 C C . SER A 1 93 ? -12.865 11.833 8.244 1.00 56.88 93 SER A C 1
ATOM 726 O O . SER A 1 93 ? -13.891 11.442 7.693 1.00 56.88 93 SER A O 1
ATOM 728 N N . LYS A 1 94 ? -12.629 11.831 9.561 1.00 46.25 94 LYS A N 1
ATOM 729 C CA . LYS A 1 94 ? -13.545 11.444 10.632 1.00 46.25 94 LYS A CA 1
ATOM 730 C C . LYS A 1 94 ? -15.003 11.519 10.187 1.00 46.25 94 LYS A C 1
ATOM 732 O O . LYS A 1 94 ? -15.465 12.591 9.796 1.00 46.25 94 LYS A O 1
ATOM 737 N N . GLU A 1 95 ? -15.714 10.402 10.347 1.00 42.75 95 GLU A N 1
ATOM 738 C CA . GLU A 1 95 ? -17.101 10.457 10.794 1.00 42.75 95 GLU A CA 1
ATOM 739 C C . GLU A 1 95 ? -17.195 11.635 11.760 1.00 42.75 95 GLU A C 1
ATOM 741 O O . GLU A 1 95 ? -16.503 11.678 12.781 1.00 42.75 95 GLU A O 1
ATOM 746 N N . ILE A 1 96 ? -17.931 12.659 11.344 1.00 44.84 96 ILE A N 1
ATOM 747 C CA . ILE A 1 96 ? -18.368 13.708 12.235 1.00 44.84 96 ILE A CA 1
ATOM 748 C C . ILE A 1 96 ? -19.115 12.929 13.318 1.00 44.84 96 ILE A C 1
ATOM 750 O O . ILE A 1 96 ? -20.228 12.472 13.087 1.00 44.84 96 ILE A O 1
ATOM 754 N N . GLU A 1 97 ? -18.476 12.690 14.464 1.00 42.66 97 GLU A N 1
ATOM 755 C CA . GLU A 1 97 ? -19.167 12.351 15.706 1.00 42.66 97 GLU A CA 1
ATOM 756 C C . GLU A 1 97 ? -19.938 13.611 16.139 1.00 42.66 97 GLU A C 1
ATOM 758 O O . GLU A 1 97 ? -19.656 14.232 17.157 1.00 42.66 97 GLU A O 1
ATOM 763 N N . GLU A 1 98 ? -20.876 14.048 15.306 1.00 52.66 98 GLU A N 1
ATOM 764 C CA . GLU A 1 98 ? -22.069 14.751 15.729 1.00 52.66 98 GLU A CA 1
ATOM 765 C C . GLU A 1 98 ? -23.164 13.714 15.564 1.00 52.66 98 GLU A C 1
ATOM 767 O O . GLU A 1 98 ? -23.566 13.409 14.450 1.00 52.66 98 GLU A O 1
ATOM 772 N N . GLU A 1 99 ? -23.589 13.121 16.672 1.00 38.66 99 GLU A N 1
ATOM 773 C CA . GLU A 1 99 ? -24.994 13.186 17.055 1.00 38.66 99 GLU A CA 1
ATOM 774 C C . GLU A 1 99 ? -25.174 12.627 18.481 1.00 38.66 99 GLU A C 1
ATOM 776 O O . GLU A 1 99 ? -25.199 11.420 18.701 1.00 38.66 99 GLU A O 1
ATOM 781 N N . ILE A 1 100 ? -25.365 13.598 19.391 1.00 47.88 100 ILE A N 1
ATOM 782 C CA . ILE A 1 100 ? -26.189 13.607 20.622 1.00 47.88 100 ILE A CA 1
ATOM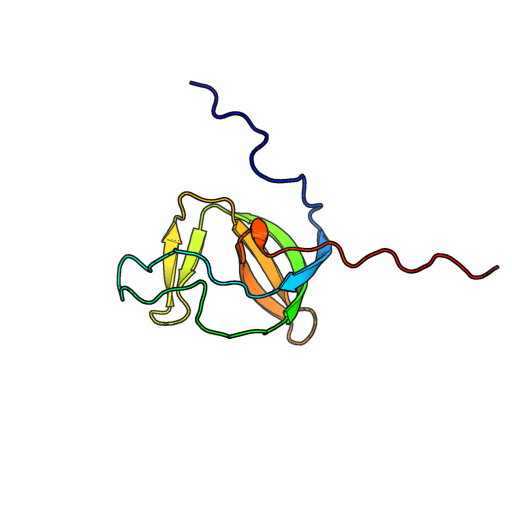 783 C C . ILE A 1 100 ? -25.638 12.916 21.881 1.00 47.88 100 ILE A C 1
ATOM 785 O O . ILE A 1 100 ? -25.685 11.674 22.000 1.00 47.88 100 ILE A O 1
#

Organism: NCBI:txid412755

Secondary structure (DSSP, 8-state):
----S-SS--PPTT-EEEEE------B-TTT--BTTSSSSS-EEEEEEEEEEEEEE-TTT--EEEEEEEEEEEEETTT--EEEEEGGGEEE---------

pLDDT: mean 75.25, std 15.27, range [36.09, 91.75]